Protein AF-A0A3R7NAH1-F1 (afdb_monomer)

Secondary structure (DSSP, 8-state):
----PPP---------TTSSSTTSS--------------------------------SHHHHHHHHHHHHHHHHHHHHHHHHHHHHHHHHHHHHHHTT-

Mean predicted aligned error: 21.77 Å

Foldseek 3Di:
DDDDDDDDDDDDDPPPPPPPPPPPPDDPDPDDDPDDDDDDPDDDPDDDDDDPCPPPPPVVVVVVVVVVVVVVVVVVVVVVVVVVVVVVVVVVVVVVVVD

Solvent-accessible surface area (backbone atoms only — not comparable to full-atom values): 7020 Å² total; per-residue (Å²): 137,88,83,81,84,82,87,80,84,88,82,92,7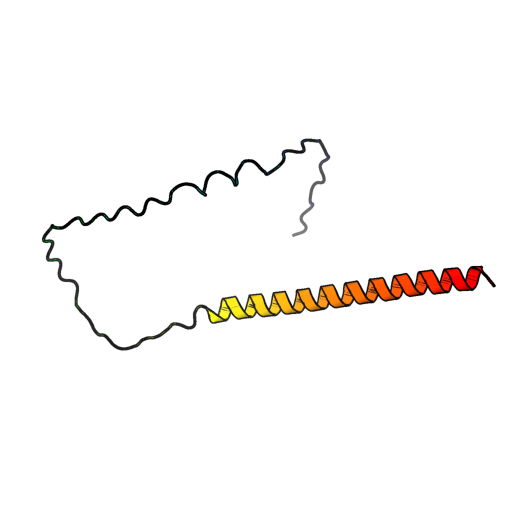6,91,75,74,93,68,77,87,73,76,82,80,82,83,78,94,71,92,71,87,75,88,77,82,87,82,93,73,89,67,90,69,85,78,76,83,89,84,72,92,70,79,69,82,70,64,60,64,63,53,48,56,53,51,52,52,52,52,51,52,54,50,52,51,52,51,50,55,50,51,52,51,53,49,53,48,53,53,50,52,54,55,56,64,73,73,113

Structure (mmCIF, N/CA/C/O backbone):
data_AF-A0A3R7NAH1-F1
#
_entry.id   AF-A0A3R7NAH1-F1
#
loop_
_atom_site.group_PDB
_atom_site.id
_atom_site.type_symbol
_atom_site.label_atom_id
_atom_site.label_alt_id
_atom_site.label_comp_id
_atom_site.label_asym_id
_atom_site.label_entity_id
_atom_site.label_seq_id
_atom_site.pdbx_PDB_ins_code
_atom_site.Cartn_x
_atom_site.Cartn_y
_atom_site.Cartn_z
_atom_site.occupancy
_atom_site.B_iso_or_equiv
_atom_site.auth_seq_id
_atom_site.auth_comp_id
_atom_site.auth_asym_id
_atom_site.auth_atom_id
_atom_site.pdbx_PDB_model_num
ATOM 1 N N . MET A 1 1 ? 24.435 22.764 7.078 1.00 54.91 1 MET A N 1
ATOM 2 C CA . MET A 1 1 ? 23.660 23.883 6.496 1.00 54.91 1 MET A CA 1
ATOM 3 C C . MET A 1 1 ? 22.200 23.663 6.857 1.00 54.91 1 MET A C 1
ATOM 5 O O . MET A 1 1 ? 21.699 22.589 6.569 1.00 54.91 1 MET A O 1
ATOM 9 N N . GLN A 1 2 ? 21.553 24.597 7.560 1.00 65.62 2 GLN A N 1
ATOM 10 C CA . GLN A 1 2 ? 20.120 24.514 7.874 1.00 65.62 2 GLN A CA 1
ATOM 11 C C . GLN A 1 2 ? 19.355 25.376 6.864 1.00 65.62 2 GLN A C 1
ATOM 13 O O . GLN A 1 2 ? 19.492 26.599 6.876 1.00 65.62 2 GLN A O 1
ATOM 18 N N . GLY A 1 3 ? 18.597 24.741 5.968 1.00 69.12 3 GLY A N 1
ATOM 19 C CA . GLY A 1 3 ? 17.682 25.421 5.051 1.00 69.12 3 GLY A CA 1
ATOM 20 C C . GLY A 1 3 ? 16.365 25.743 5.753 1.00 69.12 3 GLY A C 1
ATOM 21 O O . GLY A 1 3 ? 15.813 24.901 6.456 1.00 69.12 3 GLY A O 1
ATOM 22 N N . ARG A 1 4 ? 15.875 26.975 5.596 1.00 70.81 4 ARG A N 1
ATOM 23 C CA . ARG A 1 4 ? 14.551 27.404 6.062 1.00 70.81 4 ARG A CA 1
ATOM 24 C C . ARG A 1 4 ? 13.613 27.421 4.860 1.00 70.81 4 ARG A C 1
ATOM 26 O O . ARG A 1 4 ? 13.770 28.281 3.996 1.00 70.81 4 ARG A O 1
ATOM 33 N N . PHE A 1 5 ? 12.659 26.498 4.806 1.00 71.75 5 PHE A N 1
ATOM 34 C CA . PHE A 1 5 ? 11.597 26.541 3.804 1.00 71.75 5 PHE A CA 1
ATOM 35 C C . PHE A 1 5 ? 10.614 27.662 4.150 1.00 71.75 5 PHE A C 1
ATOM 37 O O . PHE A 1 5 ? 10.210 27.819 5.304 1.00 71.75 5 PHE A O 1
ATOM 44 N N . ARG A 1 6 ? 10.292 28.491 3.154 1.00 68.75 6 ARG A N 1
ATOM 45 C CA . ARG A 1 6 ? 9.285 29.547 3.263 1.00 68.75 6 ARG A CA 1
ATOM 46 C C . ARG A 1 6 ? 7.922 28.938 2.961 1.00 68.75 6 ARG A C 1
ATOM 48 O O . ARG A 1 6 ? 7.724 28.401 1.881 1.00 68.75 6 ARG A O 1
ATOM 55 N N . GLN A 1 7 ? 7.008 29.055 3.912 1.00 62.41 7 GLN A N 1
ATOM 56 C CA . GLN A 1 7 ? 5.586 28.815 3.715 1.00 62.41 7 GLN A CA 1
ATOM 57 C C . GLN A 1 7 ? 4.957 30.084 3.109 1.00 62.41 7 GLN A C 1
ATOM 59 O O . GLN A 1 7 ? 5.094 31.164 3.684 1.00 62.41 7 GLN A O 1
ATOM 64 N N . GLY A 1 8 ? 4.314 29.953 1.947 1.00 54.56 8 GLY A N 1
ATOM 65 C CA . GLY A 1 8 ? 3.467 30.959 1.287 1.00 54.56 8 GLY A CA 1
ATOM 66 C C . GLY A 1 8 ? 2.291 30.214 0.646 1.00 54.56 8 GLY A C 1
ATOM 67 O O . GLY A 1 8 ? 2.542 29.414 -0.241 1.00 54.56 8 GLY A O 1
ATOM 68 N N . VAL A 1 9 ? 1.153 30.095 1.340 1.00 51.09 9 VAL A N 1
ATOM 69 C CA . VAL A 1 9 ? -0.117 30.836 1.146 1.00 51.09 9 VAL A CA 1
ATOM 70 C C . VAL A 1 9 ? -0.779 30.574 -0.220 1.00 51.09 9 VAL A C 1
ATOM 72 O O . VAL A 1 9 ? -0.338 31.117 -1.223 1.00 51.09 9 VAL A O 1
ATOM 75 N N . ASN A 1 10 ? -1.824 29.736 -0.161 1.00 50.81 10 ASN A N 1
ATOM 76 C CA . ASN A 1 10 ? -3.046 29.600 -0.973 1.00 50.81 10 ASN A CA 1
ATOM 77 C C . ASN A 1 10 ? -3.277 30.601 -2.124 1.00 50.81 10 ASN A C 1
ATOM 79 O O . ASN A 1 10 ? -3.204 31.802 -1.875 1.00 50.81 10 ASN A O 1
ATOM 83 N N . ASP A 1 11 ? -3.728 30.114 -3.287 1.00 55.66 11 ASP A N 1
ATOM 84 C CA . ASP A 1 11 ? -5.049 30.469 -3.848 1.00 55.66 11 ASP A CA 1
ATOM 85 C C . ASP A 1 11 ? -5.433 29.528 -5.007 1.00 55.66 11 ASP A C 1
ATOM 87 O O . ASP A 1 11 ? -4.558 28.978 -5.672 1.00 55.66 11 ASP A O 1
ATOM 91 N N . ASP A 1 12 ? -6.742 29.335 -5.156 1.00 58.75 12 ASP A N 1
ATOM 92 C CA . ASP A 1 12 ? -7.476 28.474 -6.089 1.00 58.75 12 ASP A CA 1
ATOM 93 C C . ASP A 1 12 ? -7.010 28.531 -7.553 1.00 58.75 12 ASP A C 1
ATOM 95 O O . ASP A 1 12 ? -6.943 29.614 -8.125 1.00 58.75 12 ASP A O 1
ATOM 99 N N . GLU A 1 13 ? -6.834 27.361 -8.173 1.00 57.31 13 GLU A N 1
ATOM 100 C CA . GLU A 1 13 ? -7.287 27.067 -9.542 1.00 57.31 13 GLU A CA 1
ATOM 101 C C . GLU A 1 13 ? -7.174 25.546 -9.768 1.00 57.31 13 GLU A C 1
ATOM 103 O O . GLU A 1 13 ? -6.093 24.995 -9.972 1.00 57.31 13 GLU A O 1
ATOM 108 N N . ASP A 1 14 ? -8.310 24.853 -9.643 1.00 63.56 14 ASP A N 1
ATOM 109 C CA . ASP A 1 14 ? -8.498 23.451 -10.028 1.00 63.56 14 ASP A CA 1
ATOM 110 C C . ASP A 1 14 ? -8.373 23.315 -11.562 1.00 63.56 14 ASP A C 1
ATOM 112 O O . ASP A 1 14 ? -9.368 23.155 -12.271 1.00 63.56 14 ASP A O 1
ATOM 116 N N . GLU A 1 15 ? -7.160 23.419 -12.105 1.00 60.69 15 GLU A N 1
ATOM 117 C CA . GLU A 1 15 ? -6.893 23.025 -13.490 1.00 60.69 15 GLU A CA 1
ATOM 118 C C . GLU A 1 15 ? -6.804 21.490 -13.554 1.00 60.69 15 GLU A C 1
ATOM 120 O O . GLU A 1 15 ? -5.829 20.871 -13.119 1.00 60.69 15 GLU A O 1
ATOM 125 N N . GLU A 1 16 ? -7.872 20.860 -14.054 1.00 63.12 16 GLU A N 1
ATOM 126 C CA . GLU A 1 16 ? -7.920 19.428 -14.353 1.00 63.12 16 GLU A CA 1
ATOM 127 C C . GLU A 1 16 ? -6.801 19.061 -15.346 1.00 63.12 16 GLU A C 1
ATOM 129 O O . GLU A 1 16 ? -6.821 19.445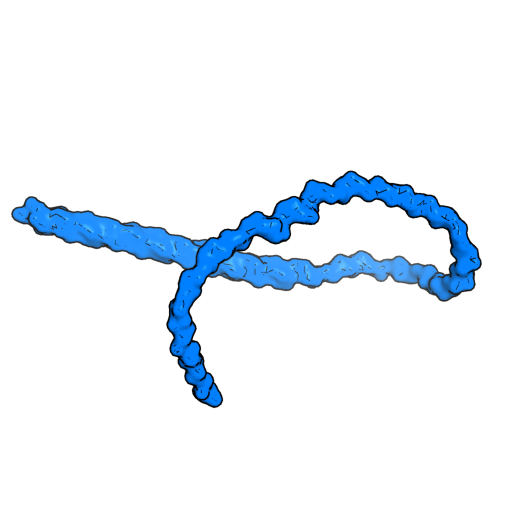 -16.514 1.00 63.12 16 GLU A O 1
ATOM 134 N N . ILE A 1 17 ? -5.823 18.273 -14.886 1.00 64.94 17 ILE A N 1
ATOM 135 C CA . ILE A 1 17 ? -4.746 17.686 -15.700 1.00 64.94 17 ILE A CA 1
ATOM 136 C C . ILE A 1 17 ? -5.331 16.536 -16.542 1.00 64.94 17 ILE A C 1
ATOM 138 O O . ILE A 1 17 ? -5.026 15.363 -16.324 1.00 64.94 17 ILE A O 1
ATOM 142 N N . THR A 1 18 ? -6.252 16.843 -17.455 1.00 61.44 18 THR A N 1
ATOM 143 C CA . THR A 1 18 ? -6.905 15.844 -18.322 1.00 61.44 18 THR A CA 1
ATOM 144 C C . THR A 1 18 ? -6.737 16.120 -19.813 1.00 61.44 18 THR A C 1
ATOM 146 O O . THR A 1 18 ? -7.110 15.268 -20.612 1.00 61.44 18 THR A O 1
ATOM 149 N N . GLU A 1 19 ? -6.166 17.260 -20.212 1.00 60.59 19 GLU A N 1
ATOM 150 C CA . GLU A 1 19 ? -6.115 17.672 -21.626 1.00 60.59 19 GLU A CA 1
ATOM 151 C C . GLU A 1 19 ? -4.876 17.160 -22.398 1.00 60.59 19 GLU A C 1
ATOM 153 O O . GLU A 1 19 ? -4.948 16.963 -23.608 1.00 60.59 19 GLU A O 1
ATOM 158 N N . ASP A 1 20 ? -3.768 16.828 -21.727 1.00 62.22 20 ASP A N 1
ATOM 159 C CA . ASP A 1 20 ? -2.494 16.523 -22.412 1.00 62.22 20 ASP A CA 1
ATOM 160 C C . ASP A 1 20 ? -2.284 15.040 -22.790 1.00 62.22 20 ASP A C 1
ATOM 162 O O . ASP A 1 20 ? -1.270 14.686 -23.392 1.00 62.22 20 ASP A O 1
ATOM 166 N N . ILE A 1 21 ? -3.216 14.141 -22.449 1.00 61.44 21 ILE A N 1
ATOM 167 C CA . ILE A 1 21 ? -3.037 12.686 -22.649 1.00 61.44 21 ILE A CA 1
ATOM 168 C C . ILE A 1 21 ? -3.691 12.183 -23.952 1.00 61.44 21 ILE A C 1
ATOM 170 O O . ILE A 1 21 ? -3.343 11.112 -24.447 1.00 61.44 21 ILE A O 1
ATOM 174 N N . GLU A 1 22 ? -4.602 12.941 -24.567 1.00 61.94 22 GLU A N 1
ATOM 175 C CA . GLU A 1 22 ? -5.428 12.426 -25.675 1.00 61.94 22 GLU A CA 1
ATOM 176 C C . GLU A 1 22 ? -4.765 12.521 -27.069 1.00 61.94 22 GLU A C 1
ATOM 178 O O . GLU A 1 22 ? -5.331 12.061 -28.056 1.00 61.94 22 GLU A O 1
ATOM 183 N N . GLN A 1 23 ? -3.543 13.060 -27.186 1.00 59.09 23 GLN A N 1
ATOM 184 C CA . GLN A 1 23 ? -2.942 13.397 -28.491 1.00 59.09 23 GLN A CA 1
ATOM 185 C C . GLN A 1 23 ? -1.890 12.403 -29.033 1.00 59.09 23 GLN A C 1
ATOM 187 O O . GLN A 1 23 ? -1.212 12.701 -30.015 1.00 59.09 23 GLN A O 1
ATOM 192 N N . HIS A 1 24 ? -1.740 11.212 -28.440 1.00 56.34 24 HIS A N 1
ATOM 193 C CA . HIS A 1 24 ? -0.727 10.226 -28.870 1.00 56.34 24 HIS A CA 1
ATOM 194 C C . HIS A 1 24 ? -1.274 8.838 -29.244 1.00 56.34 24 HIS A C 1
ATOM 196 O O . HIS A 1 24 ? -0.514 7.873 -29.288 1.00 56.34 24 HIS A O 1
ATOM 202 N N . LEU A 1 25 ? -2.573 8.718 -29.541 1.00 57.72 25 LEU A N 1
ATOM 203 C CA . LEU A 1 25 ? -3.202 7.442 -29.923 1.00 57.72 25 LEU A CA 1
ATOM 204 C C . LEU A 1 25 ? -3.789 7.409 -31.344 1.00 57.72 25 LEU A C 1
ATOM 206 O O . LEU A 1 25 ? -4.600 6.538 -31.644 1.00 57.72 25 LEU A O 1
ATOM 210 N N . GLU A 1 26 ? -3.351 8.289 -32.245 1.00 59.53 26 GLU A N 1
ATOM 211 C CA . GLU A 1 26 ? -3.653 8.170 -33.678 1.00 59.53 26 GLU A CA 1
ATOM 212 C C . GLU A 1 26 ? -2.399 8.437 -34.515 1.00 59.53 26 GLU A C 1
ATOM 214 O O . GLU A 1 26 ? -2.136 9.570 -34.889 1.00 59.53 26 GLU A O 1
ATOM 219 N N . GLU A 1 27 ? -1.619 7.387 -34.788 1.00 53.97 27 GLU A N 1
ATOM 220 C CA . GLU A 1 27 ? -0.894 7.201 -36.058 1.00 53.97 27 GLU A CA 1
ATOM 221 C C . GLU A 1 27 ? -0.314 5.771 -36.110 1.00 53.97 27 GLU A C 1
ATOM 223 O O . GLU A 1 27 ? 0.888 5.524 -36.015 1.00 53.97 27 GLU A O 1
ATOM 228 N N . GLU A 1 28 ? -1.206 4.784 -36.260 1.00 57.06 28 GLU A N 1
ATOM 229 C CA . GLU A 1 28 ? -0.859 3.586 -37.029 1.00 57.06 28 GLU A CA 1
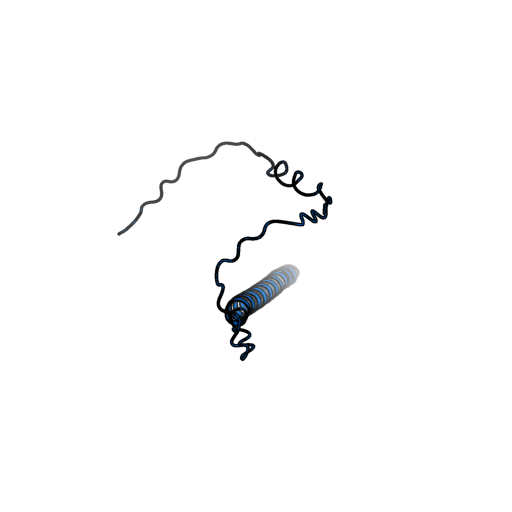ATOM 230 C C . GLU A 1 28 ? -0.706 4.015 -38.496 1.00 57.06 28 GLU A C 1
ATOM 232 O O . GLU A 1 28 ? -1.694 4.122 -39.217 1.00 57.06 28 GLU A O 1
ATOM 237 N N . ASP A 1 29 ? 0.522 4.268 -38.946 1.00 48.25 29 ASP A N 1
ATOM 238 C CA . ASP A 1 29 ? 0.848 4.211 -40.375 1.00 48.25 29 ASP A CA 1
ATOM 239 C C . ASP A 1 29 ? 2.314 3.777 -40.540 1.00 48.25 29 ASP A C 1
ATOM 241 O O . ASP A 1 29 ? 3.229 4.556 -40.816 1.00 48.25 29 ASP A O 1
ATOM 245 N N . ILE A 1 30 ? 2.552 2.482 -40.305 1.00 58.00 30 ILE A N 1
ATOM 246 C CA . ILE A 1 30 ? 3.793 1.802 -40.685 1.00 58.00 30 ILE A CA 1
ATOM 247 C C . ILE A 1 30 ? 3.853 1.835 -42.212 1.00 58.00 30 ILE A C 1
ATOM 249 O O . ILE A 1 30 ? 3.252 1.007 -42.897 1.00 58.00 30 ILE A O 1
ATOM 253 N N . LYS A 1 31 ? 4.557 2.828 -42.749 1.00 54.88 31 LYS A N 1
ATOM 254 C CA . LYS A 1 31 ? 4.855 2.923 -44.171 1.00 54.88 31 LYS A CA 1
ATOM 255 C C . LYS A 1 31 ? 6.251 2.372 -44.409 1.00 54.88 31 LYS A C 1
ATOM 257 O O . LYS A 1 31 ? 7.245 3.042 -44.141 1.00 54.88 31 LYS A O 1
ATOM 262 N N . ASP A 1 32 ? 6.285 1.137 -44.900 1.00 53.47 32 ASP A N 1
ATOM 263 C CA . ASP A 1 32 ? 7.441 0.532 -45.553 1.00 53.47 32 ASP A CA 1
ATOM 264 C C . ASP A 1 32 ? 8.049 1.531 -46.550 1.00 53.47 32 ASP A C 1
ATOM 266 O O . ASP A 1 32 ? 7.440 1.870 -47.568 1.00 53.47 32 ASP A O 1
ATOM 270 N N . LEU A 1 33 ? 9.250 2.019 -46.248 1.00 53.72 33 LEU A N 1
ATOM 271 C CA . LEU A 1 33 ? 10.121 2.676 -47.214 1.00 53.72 33 LEU A CA 1
ATOM 272 C C . LEU A 1 33 ? 11.264 1.706 -47.513 1.00 53.72 33 LEU A C 1
ATOM 274 O O . LEU A 1 33 ? 12.322 1.746 -46.890 1.00 53.72 33 LEU A O 1
ATOM 278 N N . GLU A 1 34 ? 11.004 0.803 -48.460 1.00 55.38 34 GLU A N 1
ATOM 279 C CA . GLU A 1 34 ? 12.048 0.287 -49.344 1.00 55.38 34 GLU A CA 1
ATOM 280 C C . GLU A 1 34 ? 12.623 1.488 -50.107 1.00 55.38 34 GLU A C 1
ATOM 282 O O . GLU A 1 34 ? 11.972 2.019 -51.006 1.00 55.38 34 GLU A O 1
ATOM 287 N N . ASP A 1 35 ? 13.818 1.934 -49.725 1.00 44.12 35 ASP A N 1
ATOM 288 C CA . ASP A 1 35 ? 14.665 2.760 -50.585 1.00 44.12 35 ASP A CA 1
ATOM 289 C C . ASP A 1 35 ? 15.934 1.947 -50.866 1.00 44.12 35 ASP A C 1
ATOM 291 O O . ASP A 1 35 ? 16.858 1.850 -50.053 1.00 44.12 35 ASP A O 1
ATOM 295 N N . ASP A 1 36 ? 15.871 1.242 -51.994 1.00 50.66 36 ASP A N 1
ATOM 296 C CA . ASP A 1 36 ? 17.009 0.669 -52.699 1.00 50.66 36 ASP A CA 1
ATOM 297 C C . ASP A 1 36 ? 17.951 1.797 -53.171 1.00 50.66 36 ASP A C 1
ATOM 299 O O . ASP A 1 36 ? 17.504 2.886 -53.525 1.00 50.66 36 ASP A O 1
ATOM 303 N N . ASP A 1 37 ? 19.242 1.459 -53.252 1.00 48.72 37 ASP A N 1
ATOM 304 C CA . ASP A 1 37 ? 20.355 2.202 -53.871 1.00 48.72 37 ASP A CA 1
ATOM 305 C C . ASP A 1 37 ? 20.943 3.429 -53.127 1.00 48.72 37 ASP A C 1
ATOM 307 O O . ASP A 1 37 ? 20.453 4.546 -53.243 1.00 48.72 37 ASP A O 1
ATOM 311 N N . ASP A 1 38 ? 22.130 3.266 -52.513 1.00 48.19 38 ASP A N 1
ATOM 312 C CA . ASP A 1 38 ? 23.354 3.879 -53.076 1.00 48.19 38 ASP A CA 1
ATOM 313 C C . ASP A 1 38 ? 24.658 3.270 -52.500 1.00 48.19 38 ASP A C 1
ATOM 315 O O . ASP A 1 38 ? 24.832 2.999 -51.308 1.00 48.19 38 ASP A O 1
ATOM 319 N N . ASP A 1 39 ? 25.598 3.063 -53.412 1.00 54.34 39 ASP A N 1
ATOM 320 C CA . ASP A 1 39 ? 26.829 2.280 -53.379 1.00 54.34 39 ASP A CA 1
ATOM 321 C C . ASP A 1 39 ? 27.964 3.012 -52.626 1.00 54.34 39 ASP A C 1
ATOM 323 O O . ASP A 1 39 ? 28.927 3.497 -53.224 1.00 54.34 39 ASP A O 1
ATOM 327 N N . SER A 1 40 ? 27.900 3.089 -51.289 1.00 48.16 40 SER A N 1
ATOM 328 C CA . SER A 1 40 ? 29.047 3.534 -50.475 1.00 48.16 40 SER A CA 1
ATOM 329 C C . SER A 1 40 ? 29.824 2.350 -49.903 1.00 48.16 40 SER A C 1
ATOM 331 O O . SER A 1 40 ? 29.567 1.844 -48.808 1.00 48.16 40 SER A O 1
ATOM 333 N N . LYS A 1 41 ? 30.835 1.914 -50.658 1.00 59.50 41 LYS A N 1
ATOM 334 C CA . LYS A 1 41 ? 31.901 1.023 -50.184 1.00 59.50 41 LYS A CA 1
ATOM 335 C C . LYS A 1 41 ? 32.806 1.747 -49.185 1.00 59.50 41 LYS A C 1
ATOM 337 O O . LYS A 1 41 ? 33.956 2.049 -49.498 1.00 59.50 41 LYS A O 1
ATOM 342 N N . GLU A 1 42 ? 32.328 1.973 -47.967 1.00 50.47 42 GLU A N 1
ATOM 343 C CA . GLU A 1 42 ? 33.214 2.186 -46.824 1.00 50.47 42 GLU A CA 1
ATOM 344 C C . GLU A 1 42 ? 33.432 0.869 -46.077 1.00 50.47 42 GLU A C 1
ATOM 346 O O . GLU A 1 42 ? 32.507 0.172 -45.667 1.00 50.47 42 GLU A O 1
ATOM 351 N N . LEU A 1 43 ? 34.712 0.514 -45.965 1.00 55.78 43 LEU A N 1
ATOM 352 C CA . LEU A 1 43 ? 35.270 -0.710 -45.401 1.00 55.78 43 LEU A CA 1
ATOM 353 C C . LEU A 1 43 ? 34.846 -0.911 -43.936 1.00 55.78 43 LEU A C 1
ATOM 355 O O . LEU A 1 43 ? 35.607 -0.634 -43.009 1.00 55.78 43 LEU A O 1
ATOM 359 N N . ARG A 1 44 ? 33.639 -1.431 -43.716 1.00 56.44 44 ARG A N 1
ATOM 360 C CA . ARG A 1 44 ? 33.185 -1.918 -42.413 1.00 56.44 44 ARG A CA 1
ATOM 361 C C . ARG A 1 44 ? 33.849 -3.281 -42.176 1.00 56.44 44 ARG A C 1
ATOM 363 O O . ARG A 1 44 ? 33.624 -4.193 -42.969 1.00 56.44 44 ARG A O 1
ATOM 370 N N . PRO A 1 45 ? 34.703 -3.460 -41.151 1.00 56.66 45 PRO A N 1
ATOM 371 C CA . PRO A 1 45 ? 35.298 -4.764 -40.904 1.00 56.66 45 PRO A CA 1
ATOM 372 C C . PRO A 1 45 ? 34.198 -5.727 -40.449 1.00 56.66 45 PRO A C 1
ATOM 374 O O . PRO A 1 45 ? 33.681 -5.629 -39.336 1.00 56.66 45 PRO A O 1
ATOM 377 N N . GLU A 1 46 ? 33.829 -6.649 -41.335 1.00 51.84 46 GLU A N 1
ATOM 378 C CA . GLU A 1 46 ? 32.917 -7.740 -41.027 1.00 51.84 46 GLU A CA 1
ATOM 379 C C . GLU A 1 46 ? 33.542 -8.702 -40.005 1.00 51.84 46 GLU A C 1
ATOM 381 O O . GLU A 1 46 ? 34.593 -9.306 -40.218 1.00 51.84 46 GLU A O 1
ATOM 386 N N . ALA A 1 47 ? 32.819 -8.835 -38.895 1.00 50.75 47 ALA A N 1
ATOM 387 C CA . ALA A 1 47 ? 32.639 -10.023 -38.071 1.00 50.75 47 ALA A CA 1
ATOM 388 C C . ALA A 1 47 ? 33.875 -10.735 -37.478 1.00 50.75 47 ALA A C 1
ATOM 390 O O . ALA A 1 47 ? 34.547 -11.559 -38.099 1.00 50.75 47 ALA A O 1
ATOM 391 N N . LYS A 1 48 ? 33.963 -10.658 -36.144 1.00 52.38 48 LYS A N 1
ATOM 392 C CA . LYS A 1 48 ? 34.063 -11.884 -35.340 1.00 52.38 48 LYS A CA 1
ATOM 393 C C . LYS A 1 48 ? 32.808 -12.044 -34.494 1.00 52.38 48 LYS A C 1
ATOM 395 O O . LYS A 1 48 ? 32.712 -11.553 -33.379 1.00 52.38 48 LYS A O 1
ATOM 400 N N . SER A 1 49 ? 31.866 -12.787 -35.064 1.00 58.81 49 SER A N 1
ATOM 401 C CA . SER A 1 49 ? 30.914 -13.600 -34.316 1.00 58.81 49 SER A CA 1
ATOM 402 C C . SER A 1 49 ? 31.668 -14.444 -33.280 1.00 58.81 49 SER A C 1
ATOM 404 O O . SER A 1 49 ? 32.572 -15.198 -33.656 1.00 58.81 49 SER A O 1
ATOM 406 N N . ARG A 1 50 ? 31.323 -14.270 -31.994 1.00 55.06 50 ARG A N 1
ATOM 407 C CA . ARG A 1 50 ? 31.245 -15.282 -30.913 1.00 55.06 50 ARG A CA 1
ATOM 408 C C . ARG A 1 50 ? 31.363 -14.629 -29.530 1.00 55.06 50 ARG A C 1
ATOM 410 O O . ARG A 1 50 ? 32.413 -14.687 -28.896 1.00 55.06 50 ARG A O 1
ATOM 417 N N . ARG A 1 51 ? 30.245 -14.114 -29.039 1.00 51.81 51 ARG A N 1
ATOM 418 C CA . ARG A 1 51 ? 29.564 -14.580 -27.823 1.00 51.81 51 ARG A CA 1
ATOM 419 C C . ARG A 1 51 ? 28.269 -13.793 -27.744 1.00 51.81 51 ARG A C 1
ATOM 421 O O . ARG A 1 51 ? 28.294 -12.573 -27.787 1.00 51.81 51 ARG A O 1
ATOM 428 N N . ASN A 1 52 ? 27.163 -14.521 -27.693 1.00 53.69 52 ASN A N 1
ATOM 429 C CA . ASN A 1 52 ? 25.947 -14.038 -27.069 1.00 53.69 52 ASN A CA 1
ATOM 430 C C . ASN A 1 52 ? 26.311 -13.796 -25.601 1.00 53.69 52 ASN A C 1
ATOM 432 O O . ASN A 1 52 ? 26.259 -14.711 -24.786 1.00 53.69 52 ASN A O 1
ATOM 436 N N . GLU A 1 53 ? 26.875 -12.631 -25.321 1.00 54.94 53 GLU A N 1
ATOM 437 C CA . GLU A 1 53 ? 26.884 -12.066 -23.986 1.00 54.94 53 GLU A CA 1
ATOM 438 C C . GLU A 1 53 ? 25.564 -11.296 -23.967 1.00 54.94 53 GLU A C 1
ATOM 440 O O . GLU A 1 53 ? 25.511 -10.125 -24.324 1.00 54.94 53 GLU A O 1
ATOM 445 N N . GLU A 1 54 ? 24.468 -12.031 -23.722 1.00 59.53 54 GLU A N 1
ATOM 446 C CA . GLU A 1 54 ? 23.288 -11.447 -23.084 1.00 59.53 54 GLU A CA 1
ATOM 447 C C . GLU A 1 54 ? 23.843 -10.829 -21.810 1.00 59.53 54 GLU A C 1
ATOM 449 O O . GLU A 1 54 ? 24.132 -11.517 -20.828 1.00 59.53 54 GLU A O 1
ATOM 454 N N . SER A 1 55 ? 24.184 -9.552 -21.919 1.00 55.91 55 SER A N 1
ATOM 455 C CA . SER A 1 55 ? 24.601 -8.770 -20.787 1.00 55.91 55 SER A CA 1
ATOM 456 C C . SER A 1 55 ? 23.384 -8.746 -19.875 1.00 55.91 55 SER A C 1
ATOM 458 O O . SER A 1 55 ? 22.335 -8.227 -20.246 1.00 55.91 55 SER A O 1
ATOM 460 N N . SER A 1 56 ? 23.516 -9.421 -18.735 1.00 58.41 56 SER A N 1
ATOM 461 C CA . SER A 1 56 ? 22.631 -9.388 -17.568 1.00 58.41 56 SER A CA 1
ATOM 462 C C . SER A 1 56 ? 22.651 -7.957 -17.005 1.00 58.41 56 SER A C 1
ATOM 464 O O . SER A 1 56 ? 23.219 -7.658 -15.960 1.00 58.41 56 SER A O 1
ATOM 466 N N . GLU A 1 57 ? 22.142 -7.025 -17.806 1.00 55.28 57 GLU A N 1
ATOM 467 C CA . GLU A 1 57 ? 21.999 -5.600 -17.507 1.00 55.28 57 GLU A CA 1
ATOM 468 C C . GLU A 1 57 ? 20.580 -5.302 -16.995 1.00 55.28 57 GLU A C 1
ATOM 470 O O . GLU A 1 57 ? 20.388 -4.300 -16.322 1.00 55.28 57 GLU A O 1
ATOM 475 N N . GLU A 1 58 ? 19.623 -6.210 -17.217 1.00 53.88 58 GLU A N 1
ATOM 476 C CA . GLU A 1 58 ? 18.204 -6.092 -16.827 1.00 53.88 58 GLU A CA 1
ATOM 477 C C . GLU A 1 58 ? 17.896 -6.654 -15.418 1.00 53.88 58 GLU A C 1
ATOM 479 O O . GLU A 1 58 ? 16.844 -6.380 -14.837 1.00 53.88 58 GLU A O 1
ATOM 484 N N . ASP A 1 59 ? 18.80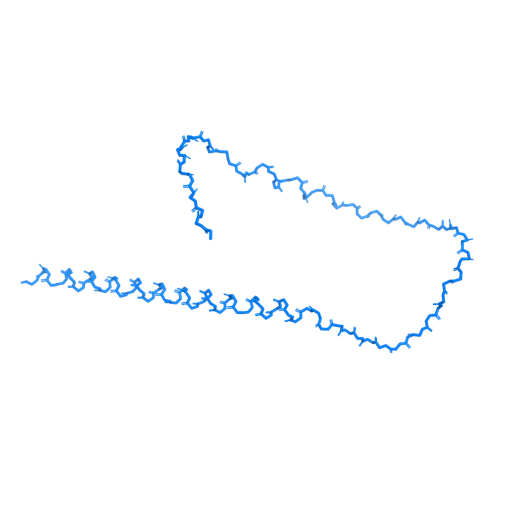9 -7.440 -14.837 1.00 57.94 59 ASP A N 1
ATOM 485 C CA . ASP A 1 59 ? 18.591 -8.089 -13.533 1.00 57.94 59 ASP A CA 1
ATOM 486 C C . ASP A 1 59 ? 18.687 -7.108 -12.352 1.00 57.94 59 ASP A C 1
ATOM 488 O O . ASP A 1 59 ? 18.090 -7.342 -11.301 1.00 57.94 59 ASP A O 1
ATOM 492 N N . TRP A 1 60 ? 19.433 -6.008 -12.505 1.00 63.69 60 TRP A N 1
ATOM 493 C CA . TRP A 1 60 ? 19.609 -5.026 -11.430 1.00 63.69 60 TRP A CA 1
ATOM 494 C C . TRP A 1 60 ? 18.371 -4.145 -11.238 1.00 63.69 60 TRP A C 1
ATOM 496 O O . TRP A 1 60 ? 18.006 -3.892 -10.091 1.00 63.69 60 TRP A O 1
ATOM 506 N N . ASP A 1 61 ? 17.684 -3.777 -12.324 1.00 69.56 61 ASP A N 1
ATOM 507 C CA . ASP A 1 61 ? 16.414 -3.037 -12.263 1.00 69.56 61 ASP A CA 1
ATOM 508 C C . ASP A 1 61 ? 15.306 -3.914 -11.648 1.00 69.56 61 ASP A C 1
ATOM 510 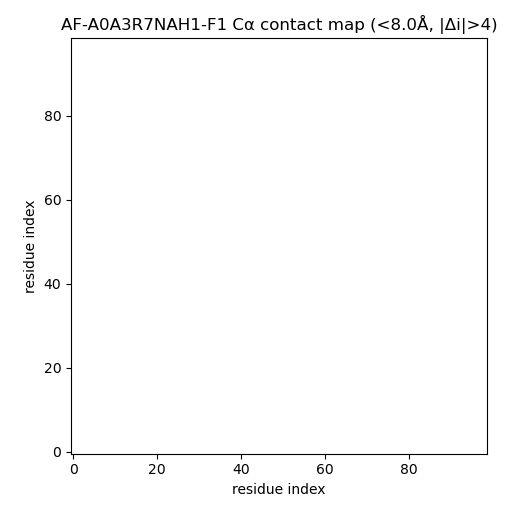O O . ASP A 1 61 ? 14.520 -3.467 -10.816 1.00 69.56 61 ASP A O 1
ATOM 514 N N . SER A 1 62 ? 15.315 -5.216 -11.957 1.00 76.50 62 SER A N 1
ATOM 515 C CA . SER A 1 62 ? 14.334 -6.175 -11.432 1.00 76.50 62 SER A CA 1
ATOM 516 C C . SER A 1 62 ? 14.445 -6.402 -9.915 1.00 76.50 62 SER A C 1
ATOM 518 O O . SER A 1 62 ? 13.446 -6.715 -9.263 1.00 76.50 62 SER A O 1
ATOM 520 N N . GLN A 1 63 ? 15.643 -6.262 -9.331 1.00 89.06 63 GLN A N 1
ATOM 521 C CA . GLN A 1 63 ? 15.848 -6.460 -7.892 1.00 89.06 63 GLN A CA 1
ATOM 522 C C . GLN A 1 63 ? 15.310 -5.282 -7.064 1.00 89.06 63 GLN A C 1
ATOM 524 O O . GLN A 1 63 ? 14.666 -5.506 -6.039 1.00 89.06 63 GLN A O 1
ATOM 529 N N . GLU A 1 64 ? 15.563 -4.041 -7.492 1.00 89.81 64 GLU A N 1
ATOM 530 C CA . GLU A 1 64 ? 15.051 -2.840 -6.812 1.00 89.81 64 GLU A CA 1
ATOM 531 C C . GLU A 1 64 ? 13.515 -2.843 -6.795 1.00 89.81 64 GLU A C 1
ATOM 533 O O . GLU A 1 64 ? 12.903 -2.688 -5.735 1.00 89.81 64 GLU A O 1
ATOM 538 N N . GLU A 1 65 ? 12.888 -3.160 -7.931 1.00 89.94 65 GLU A N 1
ATOM 539 C CA . GLU A 1 65 ? 11.432 -3.302 -8.033 1.00 89.94 65 GLU A CA 1
ATOM 540 C C . GLU A 1 65 ? 10.870 -4.402 -7.109 1.00 89.94 65 GLU A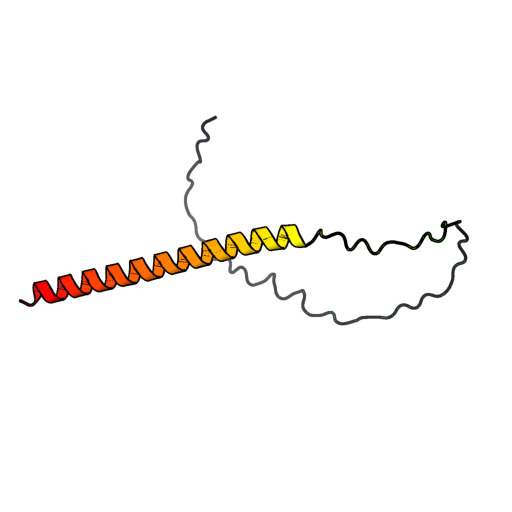 C 1
ATOM 542 O O . GLU A 1 65 ? 9.799 -4.242 -6.509 1.00 89.94 65 GLU A O 1
ATOM 547 N N . GLU A 1 66 ? 11.578 -5.527 -6.952 1.00 93.44 66 GLU A N 1
ATOM 548 C CA . GLU A 1 66 ? 11.170 -6.598 -6.035 1.00 93.44 66 GLU A CA 1
ATOM 549 C C . GLU A 1 66 ? 11.222 -6.147 -4.565 1.00 93.44 66 GLU A C 1
ATOM 551 O O . GLU A 1 66 ? 10.307 -6.461 -3.787 1.00 93.44 66 GLU A O 1
ATOM 556 N N . GLU A 1 67 ? 12.258 -5.397 -4.178 1.00 95.00 67 GLU A N 1
ATOM 557 C CA . GLU A 1 67 ? 12.411 -4.841 -2.830 1.00 95.00 67 GLU A CA 1
ATOM 558 C C . GLU A 1 67 ? 11.294 -3.834 -2.513 1.00 95.00 67 GLU A C 1
ATOM 560 O O . GLU A 1 67 ? 10.623 -3.967 -1.479 1.00 95.00 67 GLU A O 1
ATOM 565 N N . GLU A 1 68 ? 11.015 -2.902 -3.428 1.00 95.94 68 GLU A N 1
ATOM 566 C CA . GLU A 1 68 ? 9.925 -1.929 -3.294 1.00 95.94 68 GLU A CA 1
ATOM 567 C C . GLU A 1 68 ? 8.556 -2.612 -3.188 1.00 95.94 68 GLU A C 1
ATOM 569 O O . GLU A 1 68 ? 7.736 -2.282 -2.321 1.00 95.94 68 GLU A O 1
ATOM 574 N N . LEU A 1 69 ? 8.305 -3.628 -4.021 1.00 96.94 69 LEU A N 1
ATOM 575 C CA . LEU A 1 69 ? 7.061 -4.393 -3.976 1.00 96.94 69 LEU A CA 1
ATOM 576 C C . LEU A 1 69 ? 6.905 -5.135 -2.643 1.00 96.94 69 LEU A C 1
ATOM 578 O O . LEU A 1 69 ? 5.797 -5.229 -2.098 1.00 96.94 69 LEU A O 1
ATOM 582 N N . CYS A 1 70 ? 7.995 -5.685 -2.107 1.00 98.06 70 CYS A N 1
ATOM 583 C CA . CYS A 1 70 ? 7.997 -6.339 -0.803 1.00 98.06 70 CYS A CA 1
ATOM 584 C C . CYS A 1 70 ? 7.713 -5.351 0.334 1.00 98.06 70 CYS A C 1
ATOM 586 O O . CYS A 1 70 ? 6.899 -5.659 1.213 1.00 98.06 70 CYS A O 1
ATOM 588 N N . GLU A 1 71 ? 8.323 -4.165 0.313 1.00 98.44 71 GLU A N 1
ATOM 589 C CA . GLU A 1 71 ? 8.061 -3.109 1.294 1.00 98.44 71 GLU A CA 1
ATOM 590 C C . GLU A 1 71 ? 6.604 -2.635 1.228 1.00 98.44 71 GLU A C 1
ATOM 592 O O . GLU A 1 71 ? 5.918 -2.573 2.256 1.00 98.44 71 GLU A O 1
ATOM 597 N N . LEU A 1 72 ? 6.081 -2.396 0.023 1.00 98.44 72 LEU A N 1
ATOM 598 C CA . LEU A 1 72 ? 4.690 -1.997 -0.176 1.00 98.44 72 LEU A CA 1
ATOM 599 C C . LEU A 1 72 ? 3.721 -3.050 0.377 1.00 98.44 72 LEU A C 1
ATOM 601 O O . LEU A 1 72 ? 2.794 -2.713 1.120 1.00 98.44 72 LEU A O 1
ATOM 605 N N . LYS A 1 73 ? 3.959 -4.337 0.092 1.00 98.62 73 LYS A N 1
ATOM 606 C CA . LYS A 1 73 ? 3.166 -5.445 0.651 1.00 98.62 73 LYS A CA 1
ATOM 607 C C . LYS A 1 73 ? 3.193 -5.450 2.180 1.00 98.62 73 LYS A C 1
ATOM 609 O O . LYS A 1 73 ? 2.145 -5.632 2.804 1.00 98.62 73 LYS A O 1
ATOM 614 N N . GLN A 1 74 ? 4.357 -5.231 2.795 1.00 98.75 74 GLN A N 1
ATOM 615 C CA . GLN A 1 74 ? 4.466 -5.143 4.255 1.00 98.75 74 GLN A CA 1
ATOM 616 C C . GLN A 1 74 ? 3.708 -3.939 4.825 1.00 98.75 74 GLN A C 1
ATOM 618 O O . GLN A 1 74 ? 3.051 -4.067 5.860 1.00 98.75 74 GLN A O 1
ATOM 623 N N . ASN A 1 75 ? 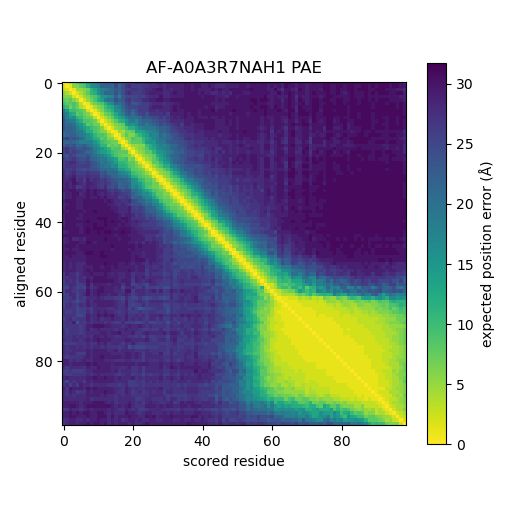3.771 -2.785 4.163 1.00 98.69 75 ASN A N 1
ATOM 624 C CA . ASN A 1 75 ? 3.074 -1.575 4.597 1.00 98.69 75 ASN A CA 1
ATOM 625 C C . ASN A 1 75 ? 1.553 -1.743 4.524 1.00 98.69 75 ASN A C 1
ATOM 627 O O . ASN A 1 75 ? 0.856 -1.412 5.485 1.00 98.69 75 ASN A O 1
ATOM 631 N N . ILE A 1 76 ? 1.045 -2.350 3.448 1.00 98.69 76 ILE A N 1
ATOM 632 C CA . ILE A 1 76 ? -0.377 -2.697 3.316 1.00 98.69 76 ILE A CA 1
ATOM 633 C C . ILE A 1 76 ? -0.799 -3.663 4.431 1.00 98.69 76 ILE A C 1
ATOM 635 O O . ILE A 1 76 ? -1.823 -3.444 5.077 1.00 98.69 76 ILE A O 1
ATOM 639 N N . ALA A 1 77 ? -0.003 -4.700 4.708 1.00 98.75 77 ALA A N 1
ATOM 640 C CA . ALA A 1 77 ? -0.312 -5.659 5.768 1.00 98.75 77 ALA A CA 1
ATOM 641 C C . ALA A 1 77 ? -0.397 -4.992 7.154 1.00 98.75 77 ALA A C 1
ATOM 643 O O . ALA A 1 77 ? -1.353 -5.234 7.892 1.00 98.75 77 ALA A O 1
ATOM 644 N N . LYS A 1 78 ? 0.556 -4.110 7.486 1.00 98.75 78 LYS A N 1
ATOM 645 C CA . LYS A 1 78 ? 0.542 -3.343 8.744 1.00 98.75 78 LYS A CA 1
ATOM 646 C C . LYS A 1 78 ? -0.670 -2.420 8.841 1.00 98.75 78 LYS A C 1
ATOM 648 O O . LYS A 1 78 ? -1.294 -2.354 9.894 1.00 98.75 78 LYS A O 1
ATOM 653 N N . LEU A 1 79 ? -1.024 -1.727 7.757 1.00 98.69 79 LEU A N 1
ATOM 654 C CA . LEU A 1 79 ? -2.200 -0.857 7.730 1.00 98.69 79 LEU A CA 1
ATOM 655 C C . LEU A 1 79 ? -3.483 -1.650 8.004 1.00 98.69 79 LEU A C 1
ATOM 657 O O . LEU A 1 79 ? -4.272 -1.259 8.861 1.00 98.69 79 LEU A O 1
ATOM 661 N N . LEU A 1 80 ? -3.663 -2.784 7.322 1.00 98.69 80 LEU A N 1
ATOM 662 C CA . LEU A 1 80 ? -4.823 -3.653 7.524 1.00 98.69 80 LEU A CA 1
ATOM 663 C C . LEU A 1 80 ? -4.900 -4.174 8.962 1.00 98.69 80 LEU A C 1
ATOM 665 O O . LEU A 1 80 ? -5.984 -4.190 9.541 1.00 98.69 80 LEU A O 1
ATOM 669 N N . GLN A 1 81 ? -3.765 -4.556 9.552 1.00 98.62 81 GLN A N 1
ATOM 670 C CA . GLN A 1 81 ? -3.709 -4.970 10.953 1.00 98.62 81 GLN A CA 1
ATOM 671 C C . GLN A 1 81 ? -4.122 -3.830 11.893 1.00 98.62 81 GLN A C 1
ATOM 673 O O . GLN A 1 81 ? -4.990 -4.029 12.740 1.00 98.62 81 GLN A O 1
ATOM 678 N N . ASN A 1 82 ? -3.566 -2.630 11.715 1.00 98.44 82 ASN A N 1
ATOM 679 C CA . ASN A 1 82 ? -3.903 -1.473 12.546 1.00 98.44 82 ASN A CA 1
ATOM 680 C C . ASN A 1 82 ? -5.397 -1.137 12.463 1.00 98.44 82 ASN A C 1
ATOM 682 O O . ASN A 1 82 ? -6.033 -0.908 13.487 1.00 98.44 82 ASN A O 1
ATOM 686 N N . MET A 1 83 ? -5.978 -1.167 11.259 1.00 98.50 83 MET A N 1
ATOM 687 C CA . MET A 1 83 ? -7.413 -0.934 11.070 1.00 98.50 83 MET A CA 1
ATOM 688 C C . MET A 1 83 ? -8.269 -1.997 11.770 1.00 98.50 83 MET A C 1
ATOM 690 O O . MET A 1 83 ? -9.311 -1.675 12.336 1.00 98.50 83 MET A O 1
ATOM 694 N N . GLN A 1 84 ? -7.844 -3.265 11.750 1.00 98.38 84 GLN A N 1
ATOM 695 C CA . GLN A 1 84 ? -8.534 -4.341 12.467 1.00 98.38 84 GLN A CA 1
ATOM 696 C C . GLN A 1 84 ? -8.448 -4.163 13.988 1.00 98.38 84 GLN A C 1
ATOM 698 O O . GLN A 1 84 ? -9.444 -4.363 14.684 1.00 98.38 84 GLN A O 1
ATOM 703 N N . GLU A 1 85 ? -7.283 -3.776 14.508 1.00 98.00 85 GLU A N 1
ATOM 704 C CA . GLU A 1 85 ? -7.077 -3.501 15.933 1.00 98.00 85 GLU A CA 1
ATOM 705 C C . GLU A 1 85 ? -7.895 -2.291 16.404 1.00 98.00 85 GLU A C 1
ATOM 707 O O . GLU A 1 85 ? -8.532 -2.348 17.460 1.00 98.00 85 GLU A O 1
ATOM 712 N N . GLU A 1 86 ? -7.941 -1.222 15.608 1.00 97.62 86 GLU A N 1
ATOM 713 C CA . GLU A 1 86 ? -8.752 -0.037 15.888 1.00 97.62 86 GLU A CA 1
ATOM 714 C C . GLU A 1 86 ? -10.248 -0.368 15.872 1.00 97.62 86 GLU A C 1
ATOM 716 O O . GLU A 1 86 ? -10.959 -0.049 16.826 1.00 97.62 86 GLU A O 1
ATOM 721 N N . ALA A 1 87 ? -10.724 -1.082 14.845 1.00 96.75 87 ALA A N 1
ATOM 722 C CA . ALA A 1 87 ? -12.118 -1.513 14.758 1.00 96.75 87 ALA A CA 1
ATOM 723 C C . ALA A 1 87 ? -12.524 -2.375 15.960 1.00 96.75 87 ALA A C 1
ATOM 725 O O . ALA A 1 87 ? -13.596 -2.178 16.530 1.00 96.75 87 ALA A O 1
ATOM 726 N N . LYS A 1 88 ? -11.647 -3.294 16.381 1.00 96.06 88 LYS A N 1
ATOM 727 C CA . LYS A 1 88 ? -11.871 -4.113 17.572 1.00 96.06 88 LYS A CA 1
ATOM 728 C C . LYS A 1 88 ? -11.915 -3.269 18.844 1.00 96.06 88 LYS A C 1
ATOM 730 O O . LYS A 1 88 ? -12.811 -3.451 19.654 1.00 96.06 88 LYS A O 1
ATOM 735 N N . THR A 1 89 ? -10.986 -2.330 19.005 1.00 96.38 89 THR A N 1
ATOM 736 C CA . THR A 1 89 ? -10.946 -1.440 20.178 1.00 96.38 89 THR A CA 1
ATOM 737 C C . THR A 1 89 ? -12.222 -0.603 20.286 1.00 96.38 89 THR A C 1
ATOM 739 O O . THR A 1 89 ? -12.764 -0.425 21.378 1.00 96.38 89 THR A O 1
ATOM 742 N N . LEU A 1 90 ? -12.729 -0.110 19.152 1.00 94.62 90 LEU A N 1
ATOM 743 C CA . LEU A 1 90 ? -13.995 0.616 19.094 1.00 94.62 90 LEU A CA 1
ATOM 744 C C . LEU A 1 90 ? -15.185 -0.281 19.461 1.00 94.62 90 LEU A C 1
ATOM 746 O O . LEU A 1 90 ? -16.041 0.157 20.231 1.00 94.62 90 LEU A O 1
ATOM 750 N N . ASP A 1 91 ? -15.228 -1.521 18.970 1.00 94.88 91 ASP A N 1
ATOM 751 C CA . ASP A 1 91 ? -16.285 -2.482 19.315 1.00 94.88 91 ASP A CA 1
ATOM 752 C C . ASP A 1 91 ? -16.256 -2.848 20.807 1.00 94.88 91 ASP A C 1
ATOM 754 O O . ASP A 1 91 ? -17.276 -2.727 21.487 1.00 94.88 91 ASP A O 1
ATOM 758 N N . ASP A 1 92 ? -15.077 -3.163 21.350 1.00 92.94 92 ASP A N 1
ATOM 759 C CA . ASP A 1 92 ? -14.881 -3.453 22.774 1.00 92.94 92 ASP A CA 1
ATOM 760 C C . ASP A 1 92 ? -15.378 -2.265 23.628 1.00 92.94 92 ASP A C 1
ATOM 762 O O . ASP A 1 92 ? -16.228 -2.440 24.504 1.00 92.94 92 ASP A O 1
ATOM 766 N N . SER A 1 93 ? -14.985 -1.029 23.285 1.00 89.62 93 SER A N 1
ATOM 767 C CA . SER A 1 93 ? -15.446 0.182 23.989 1.00 89.62 93 SER A CA 1
ATOM 768 C C . SER A 1 93 ? -16.967 0.397 23.918 1.00 89.62 93 SER A C 1
ATOM 770 O O . SER A 1 93 ? -17.585 0.859 24.881 1.00 89.62 93 SER A O 1
ATOM 772 N N . LEU A 1 94 ? -17.602 0.030 22.798 1.00 86.56 94 LEU A N 1
ATOM 773 C CA . LEU A 1 94 ? -19.052 0.103 22.630 1.00 86.56 9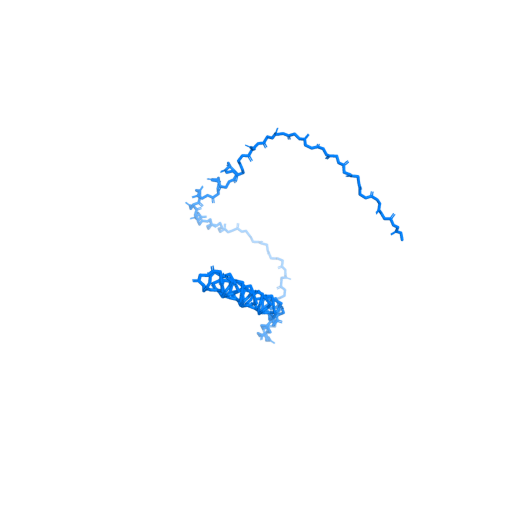4 LEU A CA 1
ATOM 774 C C . LEU A 1 94 ? -19.769 -0.958 23.473 1.00 86.56 94 LEU A C 1
ATOM 776 O O . LEU A 1 94 ? -20.857 -0.691 23.995 1.00 86.56 94 LEU A O 1
ATOM 780 N N . THR A 1 95 ? -19.197 -2.158 23.579 1.00 80.81 95 THR A N 1
ATOM 781 C CA . THR A 1 95 ? -19.750 -3.234 24.412 1.00 80.81 95 THR A CA 1
ATOM 782 C C . THR A 1 95 ? -19.618 -2.928 25.902 1.00 80.81 95 THR A C 1
ATOM 784 O O . THR A 1 95 ? -20.584 -3.145 26.635 1.00 80.81 95 THR A O 1
ATOM 787 N N . ASP A 1 96 ? -18.510 -2.316 26.326 1.00 73.88 96 ASP A N 1
ATOM 788 C CA . ASP A 1 96 ? -18.281 -1.889 27.710 1.00 73.88 96 ASP A CA 1
ATOM 789 C C . ASP A 1 96 ? -19.252 -0.781 28.152 1.00 73.88 96 ASP A C 1
ATOM 791 O O . A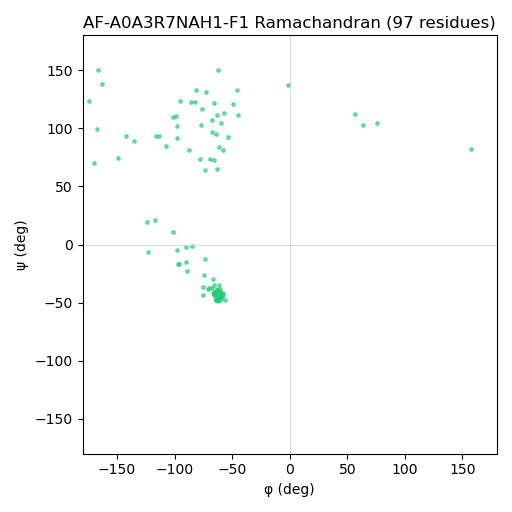SP A 1 96 ? -19.706 -0.772 29.293 1.00 73.88 96 ASP A O 1
ATOM 795 N N . CYS A 1 97 ? -19.642 0.132 27.253 1.00 71.88 97 CYS A N 1
ATOM 796 C CA . CYS A 1 97 ? -20.638 1.170 27.555 1.00 71.88 97 CYS A CA 1
ATOM 797 C C . CYS A 1 97 ? -22.091 0.666 27.646 1.00 71.88 97 CYS A C 1
ATOM 799 O O . CYS A 1 97 ? -22.966 1.431 28.057 1.00 71.88 97 CYS A O 1
ATOM 801 N N . LYS A 1 98 ? -22.385 -0.570 27.217 1.00 70.88 98 LYS A N 1
ATOM 802 C CA . LYS A 1 98 ? -23.745 -1.146 27.231 1.00 70.88 98 LYS A CA 1
ATOM 803 C C . LYS A 1 98 ? -24.025 -2.055 28.436 1.00 70.88 98 LYS A C 1
ATOM 805 O O . LYS A 1 98 ? -25.166 -2.509 28.556 1.00 70.88 98 LYS A O 1
ATOM 810 N N . MET A 1 99 ? -23.033 -2.329 29.289 1.00 54.22 99 MET A N 1
ATOM 811 C CA . MET A 1 99 ? -23.221 -2.997 30.590 1.00 54.22 99 MET A CA 1
ATOM 812 C C . MET A 1 99 ? -23.535 -1.994 31.700 1.00 54.22 99 MET A C 1
ATOM 814 O O . MET A 1 99 ? -24.298 -2.381 32.614 1.00 54.22 99 MET A O 1
#

pLDDT: mean 70.66, std 18.63, range [44.12, 98.75]

Sequence (99 aa):
MQGRFRQGVNDDEDEEITEDIEQHLEEEDIKDLEDDDDDSKELRPEAKSRRNEESSEEDWDSQEEEEELCELKQNIAKLLQNMQEEAKTLDDSLTDCKM

Organism: NCBI:txid325452

Radius of gyration: 30.71 Å; Cα contacts (8 Å, |Δi|>4): 0; chains: 1; bounding box: 59×46×84 Å